Protein AF-A0A1Q3SWE4-F1 (afdb_monomer)

Secondary structure (DSSP, 8-state):
--HHHHHHSTTTHHHHHHHHHHHHHHHHHHHSSPPPHHHHHHHHHTT-TTTTTTHHHHH-HHHHHHHHHHHHHTTSEE--SSTT--EE-GGGGHHHH--------------

Foldseek 3Di:
DQPLCQCQPPQRVLVLLLQLQVCQVVCCVVVVFGAFLLVSLVSSLVVDPCSVVNVCLSPDPCSSVVSQVSCVVVQQWDADPDGRRIHGGPCVVVSVPDDDPPPDPPPPDDD

Sequence (111 aa):
MPLFTELTADETAPVWARRAVRFIHRHTRERGQPPTFREVFAELAAHDPDAAERQEAWSSASVRYLTMVHWRRRGWIRFRREPRTLRSGPAAGELFTLGPTRYTPTRKSRA

Nearest PDB structures (foldseek):
  3euh-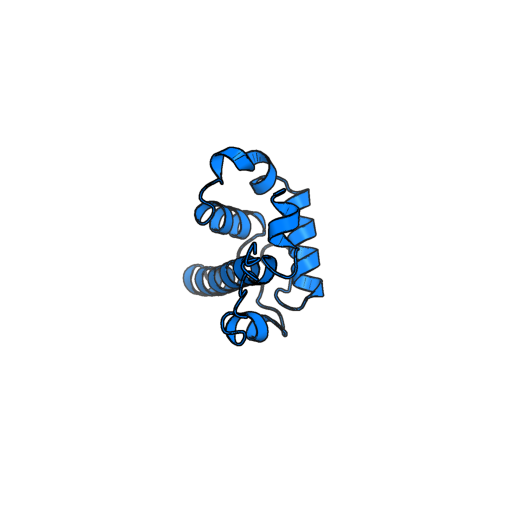assembly1_D  TM=5.968E-01  e=1.842E-01  Escherichia coli
  6c9t-assembly1_B  TM=3.327E-01  e=6.412E+00  Rhodopseudomonas palustris CGA009

Structure (mmCIF, N/CA/C/O backbone):
data_AF-A0A1Q3SWE4-F1
#
_entry.id   AF-A0A1Q3SWE4-F1
#
loop_
_atom_site.group_PDB
_atom_site.id
_atom_site.type_symbol
_atom_site.label_atom_id
_atom_site.label_alt_id
_atom_site.label_comp_id
_atom_site.label_asym_id
_atom_site.label_entity_id
_atom_site.label_seq_id
_atom_site.pdbx_PDB_ins_code
_atom_site.Cartn_x
_atom_site.Cartn_y
_atom_site.Cartn_z
_atom_site.occupancy
_atom_site.B_iso_or_equiv
_atom_site.auth_seq_id
_atom_site.auth_comp_id
_atom_site.auth_asym_id
_atom_site.auth_atom_id
_atom_site.pdbx_PDB_model_num
ATOM 1 N N . MET A 1 1 ? 7.796 -2.939 -17.182 1.00 77.00 1 MET A N 1
ATOM 2 C CA . MET A 1 1 ? 6.460 -3.571 -17.051 1.00 77.00 1 MET A CA 1
ATOM 3 C C . MET A 1 1 ? 5.508 -2.534 -16.453 1.00 77.00 1 MET A C 1
ATOM 5 O O . MET A 1 1 ? 5.995 -1.666 -15.734 1.00 77.00 1 MET A O 1
ATOM 9 N N . PRO A 1 2 ? 4.196 -2.523 -16.766 1.00 91.88 2 PRO A N 1
ATOM 10 C CA . PRO A 1 2 ? 3.278 -1.565 -16.147 1.00 91.88 2 PRO A CA 1
ATOM 11 C C . PRO A 1 2 ? 3.257 -1.727 -14.623 1.00 91.88 2 PRO A C 1
ATOM 13 O O . PRO A 1 2 ? 3.157 -2.852 -14.137 1.00 91.88 2 PRO A O 1
ATOM 16 N N . LEU A 1 3 ? 3.301 -0.619 -13.873 1.00 93.44 3 LEU A N 1
ATOM 17 C CA . LEU A 1 3 ? 3.369 -0.644 -12.403 1.00 93.44 3 LEU A CA 1
ATOM 18 C C . LEU A 1 3 ? 2.258 -1.501 -11.780 1.00 93.44 3 LEU A C 1
ATOM 20 O O . LEU A 1 3 ? 2.512 -2.297 -10.882 1.00 93.44 3 LEU A O 1
ATOM 24 N N . PHE A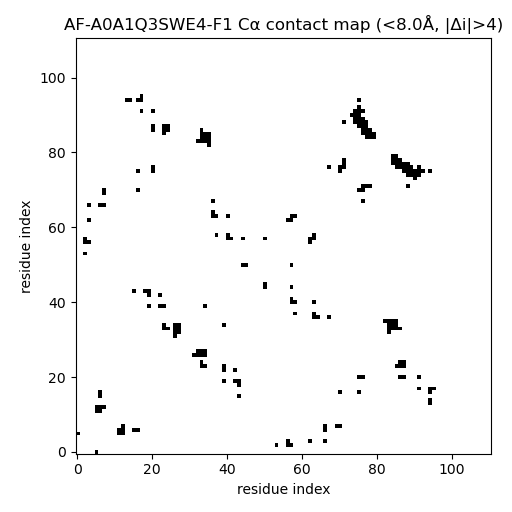 1 4 ? 1.025 -1.369 -12.275 1.00 95.12 4 PHE A N 1
ATOM 25 C CA . PHE A 1 4 ? -0.101 -2.154 -11.772 1.00 95.12 4 PHE A CA 1
ATOM 26 C C . PHE A 1 4 ? 0.147 -3.666 -11.880 1.00 95.12 4 PHE A C 1
ATOM 28 O O . PHE A 1 4 ? -0.162 -4.403 -10.945 1.00 95.12 4 PHE A O 1
ATOM 35 N N . THR A 1 5 ? 0.754 -4.120 -12.978 1.00 94.62 5 THR A N 1
ATOM 36 C CA . THR A 1 5 ? 1.141 -5.522 -13.156 1.00 94.62 5 THR A CA 1
ATOM 37 C C . THR A 1 5 ? 2.186 -5.923 -12.121 1.00 94.62 5 THR A C 1
ATOM 39 O O . THR A 1 5 ? 2.022 -6.949 -11.477 1.00 94.62 5 THR A O 1
ATOM 42 N N . GLU A 1 6 ? 3.202 -5.098 -11.858 1.00 94.38 6 GLU A N 1
ATOM 43 C CA . GLU A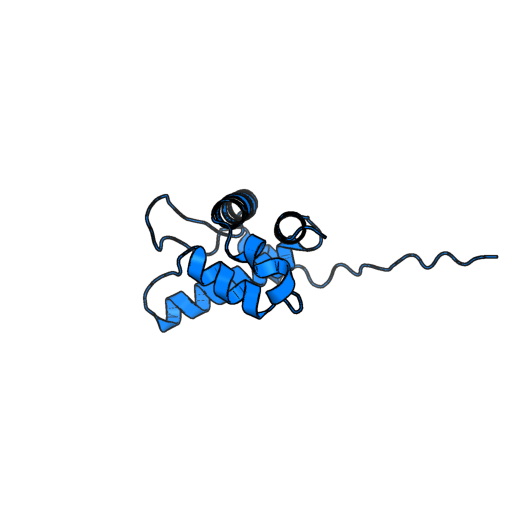 1 6 ? 4.219 -5.428 -10.843 1.00 94.38 6 GLU A CA 1
ATOM 44 C C . GLU A 1 6 ? 3.630 -5.539 -9.432 1.00 94.38 6 GLU A C 1
ATOM 46 O O . GLU A 1 6 ? 4.046 -6.372 -8.625 1.00 94.38 6 GLU A O 1
ATOM 51 N N . LEU A 1 7 ? 2.637 -4.708 -9.132 1.00 96.19 7 LEU A N 1
ATOM 52 C CA . LEU A 1 7 ? 1.970 -4.689 -7.836 1.00 96.19 7 LEU A CA 1
ATOM 53 C C . LEU A 1 7 ? 0.970 -5.839 -7.645 1.00 96.19 7 LEU A C 1
ATOM 55 O O . LEU A 1 7 ? 0.536 -6.071 -6.514 1.00 96.19 7 LEU A O 1
ATOM 59 N N . THR A 1 8 ? 0.588 -6.550 -8.711 1.00 95.50 8 THR A N 1
ATOM 60 C CA . THR A 1 8 ? -0.481 -7.568 -8.678 1.00 95.50 8 THR A CA 1
ATOM 61 C C . THR A 1 8 ? -0.102 -8.933 -9.262 1.00 95.50 8 THR A C 1
ATOM 63 O O . THR A 1 8 ? -0.838 -9.894 -9.048 1.00 95.50 8 THR A O 1
ATOM 66 N N . ALA A 1 9 ? 1.035 -9.053 -9.949 1.00 93.06 9 ALA A N 1
ATOM 67 C CA . ALA A 1 9 ? 1.556 -10.323 -10.448 1.00 93.06 9 ALA A CA 1
ATOM 68 C C . ALA A 1 9 ? 2.087 -11.201 -9.307 1.00 93.06 9 ALA A C 1
ATOM 70 O O . ALA A 1 9 ? 2.657 -10.696 -8.339 1.00 93.06 9 ALA A O 1
ATOM 71 N N . ASP A 1 10 ? 1.932 -12.518 -9.428 1.00 90.00 10 ASP A N 1
ATOM 72 C CA . ASP A 1 10 ? 2.308 -13.471 -8.379 1.00 90.00 10 ASP A CA 1
ATOM 73 C C . ASP A 1 10 ? 3.792 -13.421 -8.023 1.00 90.00 10 ASP A C 1
ATOM 75 O O . ASP A 1 10 ? 4.143 -13.558 -6.850 1.00 90.00 10 ASP A O 1
ATOM 79 N N . GLU A 1 11 ? 4.660 -13.172 -9.004 1.00 90.31 11 GLU A N 1
ATOM 80 C CA . GLU A 1 11 ? 6.101 -13.151 -8.779 1.00 90.31 11 GLU A CA 1
ATOM 81 C C . GLU A 1 11 ? 6.563 -11.896 -8.022 1.00 90.31 11 GLU A C 1
ATOM 83 O O . GLU A 1 11 ? 7.482 -11.963 -7.204 1.00 90.31 11 GLU A O 1
ATOM 88 N N . THR A 1 12 ? 5.938 -10.741 -8.270 1.00 92.69 12 THR A N 1
ATOM 89 C CA . THR A 1 12 ? 6.435 -9.435 -7.797 1.00 92.69 12 THR A CA 1
ATOM 90 C C . THR A 1 12 ? 5.564 -8.799 -6.716 1.00 92.69 12 THR A C 1
ATOM 92 O O . THR A 1 12 ? 6.085 -8.110 -5.832 1.00 92.69 12 THR A O 1
ATOM 95 N N . ALA A 1 13 ? 4.254 -9.056 -6.715 1.00 94.50 13 ALA A N 1
ATOM 96 C CA . ALA A 1 13 ? 3.324 -8.503 -5.734 1.00 94.50 13 ALA A CA 1
ATOM 97 C C . ALA A 1 13 ? 3.691 -8.846 -4.280 1.00 94.50 13 ALA A C 1
ATOM 99 O O . ALA A 1 13 ? 3.594 -7.945 -3.440 1.00 94.50 13 ALA A O 1
ATOM 100 N N . PRO A 1 14 ? 4.171 -10.065 -3.936 1.00 96.25 14 PRO A N 1
ATOM 101 C CA . PRO A 1 14 ? 4.561 -10.378 -2.563 1.00 96.25 14 PRO A CA 1
ATOM 102 C C . PRO A 1 14 ? 5.665 -9.463 -2.018 1.00 96.25 14 PRO A C 1
ATOM 104 O O . PRO A 1 14 ? 5.637 -9.098 -0.842 1.00 96.25 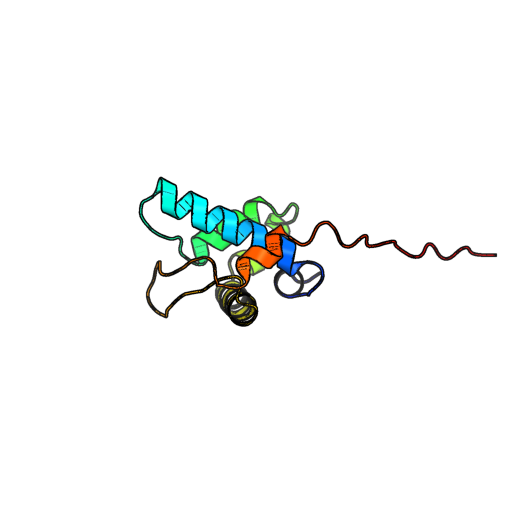14 PRO A O 1
ATOM 107 N N . VAL A 1 15 ? 6.617 -9.038 -2.858 1.00 96.00 15 VAL A N 1
ATOM 108 C CA . VAL A 1 15 ? 7.707 -8.133 -2.450 1.00 96.00 15 VAL A CA 1
ATOM 109 C C . VAL A 1 15 ? 7.148 -6.765 -2.054 1.00 96.00 15 VAL A C 1
ATOM 111 O O . VAL A 1 15 ? 7.480 -6.236 -0.988 1.00 96.00 15 VAL A O 1
ATOM 114 N N . TRP A 1 16 ? 6.256 -6.213 -2.875 1.00 97.88 16 TRP A N 1
ATOM 115 C CA . TRP A 1 16 ? 5.614 -4.925 -2.621 1.00 97.88 16 TRP A CA 1
ATOM 116 C C . TRP A 1 16 ? 4.638 -4.977 -1.443 1.00 97.88 16 TRP A C 1
ATOM 118 O O . TRP A 1 16 ? 4.688 -4.117 -0.561 1.00 97.88 16 TRP A O 1
ATOM 128 N N . ALA A 1 17 ? 3.818 -6.024 -1.360 1.00 97.62 17 ALA A N 1
ATOM 129 C CA . ALA A 1 17 ? 2.894 -6.232 -0.253 1.00 97.62 17 ALA A CA 1
ATOM 130 C C . ALA A 1 17 ? 3.639 -6.386 1.083 1.00 97.62 17 ALA A C 1
ATOM 132 O O . ALA A 1 17 ? 3.231 -5.808 2.091 1.00 97.62 17 ALA A O 1
ATOM 133 N N . ARG A 1 18 ? 4.782 -7.087 1.096 1.00 97.69 18 ARG A N 1
ATOM 134 C CA . ARG A 1 18 ? 5.648 -7.205 2.280 1.00 97.69 18 ARG A CA 1
ATOM 135 C C . ARG A 1 18 ? 6.140 -5.837 2.752 1.00 97.69 18 ARG A C 1
ATOM 137 O O . ARG A 1 18 ? 6.085 -5.553 3.951 1.00 97.69 18 ARG A O 1
ATOM 144 N N . ARG A 1 19 ? 6.601 -4.979 1.833 1.00 97.94 19 ARG A N 1
ATOM 145 C CA . ARG A 1 19 ? 7.009 -3.597 2.153 1.00 97.94 19 ARG A CA 1
ATOM 146 C C . ARG A 1 19 ? 5.839 -2.794 2.720 1.00 97.94 19 ARG A C 1
ATOM 148 O O . ARG A 1 19 ? 5.989 -2.168 3.766 1.00 97.94 19 ARG A O 1
ATOM 155 N N . ALA A 1 20 ? 4.663 -2.889 2.100 1.00 98.31 20 ALA A N 1
ATOM 156 C CA . ALA A 1 20 ? 3.460 -2.209 2.568 1.00 98.31 20 ALA A CA 1
ATOM 157 C C . ALA A 1 20 ? 3.057 -2.648 3.985 1.00 98.31 20 ALA A C 1
ATOM 159 O O . ALA A 1 20 ? 2.766 -1.803 4.828 1.00 98.31 20 ALA A O 1
ATOM 160 N N . VAL A 1 21 ? 3.092 -3.950 4.289 1.00 98.25 21 VAL A N 1
ATOM 161 C CA . VAL A 1 21 ? 2.781 -4.471 5.632 1.00 98.25 21 VAL A CA 1
ATOM 162 C C . VAL A 1 21 ? 3.770 -3.950 6.675 1.00 98.25 21 VAL A C 1
ATOM 164 O O . VAL A 1 21 ? 3.338 -3.463 7.722 1.00 98.25 21 VAL A O 1
ATOM 167 N N . ARG A 1 22 ? 5.079 -3.974 6.380 1.00 98.19 22 ARG A N 1
ATOM 168 C CA . ARG A 1 22 ? 6.103 -3.397 7.271 1.00 98.19 22 ARG A CA 1
ATOM 169 C C . ARG A 1 22 ? 5.842 -1.918 7.535 1.00 98.19 22 ARG A C 1
ATOM 171 O O . ARG A 1 22 ? 5.896 -1.483 8.684 1.00 98.19 22 ARG A O 1
ATOM 178 N N . PHE A 1 23 ? 5.515 -1.162 6.489 1.00 98.44 23 PHE A N 1
ATOM 179 C CA . PHE A 1 23 ? 5.187 0.251 6.620 1.00 98.44 23 PHE A CA 1
ATOM 180 C C . PHE A 1 23 ? 3.933 0.481 7.467 1.00 98.44 23 PHE A C 1
ATOM 182 O O . PHE A 1 23 ? 3.960 1.323 8.356 1.00 98.44 23 PHE A O 1
ATOM 189 N N . ILE A 1 24 ? 2.859 -0.289 7.263 1.00 98.31 24 ILE A N 1
ATOM 190 C CA . ILE A 1 24 ? 1.631 -0.184 8.066 1.00 98.31 24 ILE A CA 1
ATOM 191 C C . ILE A 1 24 ? 1.935 -0.387 9.554 1.00 98.31 24 ILE A C 1
ATOM 193 O O . ILE A 1 24 ? 1.457 0.392 10.381 1.00 98.31 24 ILE A O 1
ATOM 197 N N . HIS A 1 25 ? 2.732 -1.401 9.905 1.00 97.94 25 HIS A N 1
ATOM 198 C CA . HIS A 1 25 ? 3.125 -1.655 11.295 1.00 97.94 25 HIS A CA 1
ATOM 199 C C . HIS A 1 25 ? 3.963 -0.515 11.869 1.00 97.94 25 HIS A C 1
ATOM 201 O O . HIS A 1 25 ? 3.619 0.008 12.929 1.00 97.94 25 HIS A O 1
ATOM 207 N N . ARG A 1 26 ? 5.012 -0.095 11.150 1.00 98.25 26 ARG A N 1
ATOM 208 C CA . ARG A 1 26 ? 5.885 1.016 11.550 1.00 98.25 26 ARG A CA 1
ATOM 209 C C . ARG A 1 26 ? 5.087 2.304 11.759 1.00 98.25 26 ARG A C 1
ATOM 211 O O . ARG A 1 26 ? 5.101 2.864 12.848 1.00 98.25 26 ARG A O 1
ATOM 218 N N . HIS A 1 27 ? 4.314 2.709 10.755 1.00 98.38 27 HIS A N 1
ATOM 219 C CA . HIS A 1 27 ? 3.523 3.936 10.775 1.00 98.38 27 HIS A CA 1
ATOM 220 C C . HIS A 1 27 ? 2.497 3.936 11.915 1.00 98.38 27 HIS A C 1
ATOM 222 O O . HIS A 1 27 ? 2.368 4.931 12.621 1.00 98.38 27 HIS A O 1
ATOM 228 N N . THR A 1 28 ? 1.812 2.809 12.150 1.00 97.56 28 THR A N 1
ATOM 229 C CA . THR A 1 28 ? 0.838 2.697 13.251 1.00 97.56 28 THR A CA 1
ATOM 230 C C . THR A 1 28 ? 1.511 2.802 14.616 1.00 97.56 28 THR A C 1
ATOM 232 O O . THR A 1 28 ? 0.983 3.471 15.501 1.00 97.56 28 THR A O 1
ATOM 235 N N . ARG A 1 29 ? 2.684 2.178 14.786 1.00 97.75 29 ARG A N 1
ATOM 236 C CA . ARG A 1 29 ? 3.464 2.252 16.027 1.00 97.75 29 ARG A CA 1
ATOM 237 C C . ARG A 1 29 ? 3.968 3.670 16.306 1.00 97.75 29 ARG A C 1
ATOM 239 O O . ARG A 1 29 ? 3.923 4.105 17.447 1.00 97.75 29 ARG A O 1
ATOM 246 N N . GLU A 1 30 ? 4.443 4.373 15.282 1.00 97.81 30 GLU A N 1
ATOM 247 C CA . GLU A 1 30 ? 5.047 5.706 15.421 1.00 97.81 30 GLU A CA 1
ATOM 248 C C . GLU A 1 30 ? 4.014 6.830 15.541 1.00 97.81 30 GLU A C 1
ATOM 250 O O . GLU A 1 30 ? 4.237 7.804 16.253 1.00 97.81 30 GLU A O 1
ATOM 255 N N . ARG A 1 31 ? 2.887 6.728 14.827 1.00 96.62 31 ARG A N 1
ATOM 256 C CA . ARG A 1 31 ? 1.889 7.806 14.727 1.00 96.62 31 ARG A CA 1
ATOM 257 C C . ARG A 1 31 ? 0.636 7.557 15.563 1.00 96.62 31 ARG A C 1
ATOM 259 O O . ARG A 1 31 ? -0.262 8.391 15.549 1.00 96.62 31 ARG A O 1
ATOM 266 N N . GLY A 1 32 ? 0.523 6.395 16.209 1.00 96.50 32 GLY A N 1
ATOM 267 C CA . GLY A 1 32 ? -0.685 5.974 16.930 1.00 96.50 32 GLY A CA 1
ATOM 268 C C . GLY A 1 32 ? -1.896 5.726 16.025 1.00 96.50 32 GLY A C 1
ATOM 269 O O . GLY A 1 32 ? -2.974 5.391 16.509 1.00 96.50 32 GLY A O 1
ATOM 270 N N . GLN A 1 33 ? -1.733 5.867 14.706 1.00 96.75 33 GLN A N 1
ATOM 271 C CA . GLN A 1 33 ? -2.797 5.691 13.736 1.00 96.75 33 GLN A CA 1
ATOM 272 C C . GLN A 1 33 ? -2.291 5.037 12.447 1.00 96.75 33 GLN A C 1
ATOM 274 O O . GLN A 1 33 ? -1.124 5.174 12.091 1.00 96.75 33 GLN A O 1
ATOM 279 N N . PRO A 1 34 ? -3.167 4.362 11.702 1.00 97.88 34 PRO A N 1
ATOM 280 C CA . PRO A 1 34 ? -2.799 3.656 10.483 1.00 97.88 34 PRO A CA 1
ATOM 281 C C . PRO A 1 34 ? -2.628 4.596 9.289 1.00 97.88 34 PRO A C 1
ATOM 283 O O . PRO A 1 34 ? -3.265 5.659 9.239 1.00 97.88 34 PRO A O 1
ATOM 286 N N . PRO A 1 35 ? -1.831 4.191 8.285 1.00 98.12 35 PRO A N 1
ATOM 287 C CA . PRO A 1 35 ? -1.660 4.992 7.089 1.00 98.12 35 PRO A CA 1
ATOM 288 C C . PRO A 1 35 ? -2.910 4.961 6.197 1.00 98.12 35 PRO A C 1
ATOM 290 O O . PRO A 1 35 ? -3.783 4.093 6.289 1.00 98.12 35 PRO A O 1
ATOM 293 N N . THR A 1 36 ? -2.971 5.925 5.292 1.00 97.81 36 THR A N 1
ATOM 294 C CA . THR A 1 36 ? -3.864 5.994 4.136 1.00 97.81 36 THR A CA 1
ATOM 295 C C . THR A 1 36 ? -3.244 5.278 2.936 1.00 97.81 36 THR A C 1
ATOM 297 O O . THR A 1 36 ? -2.052 4.974 2.915 1.00 97.81 36 THR A O 1
ATOM 300 N N . PHE A 1 37 ? -4.031 5.048 1.880 1.00 97.31 37 PHE A N 1
ATOM 301 C CA . PHE A 1 37 ? -3.505 4.437 0.652 1.00 97.31 37 PHE A CA 1
ATOM 302 C C . PHE A 1 37 ? -2.439 5.324 0.008 1.00 97.31 37 PHE A C 1
ATOM 304 O O . PHE A 1 37 ? -1.448 4.824 -0.508 1.00 97.31 37 PHE A O 1
ATOM 311 N N . ARG A 1 38 ? -2.622 6.648 0.062 1.00 97.25 38 ARG A N 1
ATOM 312 C CA . ARG A 1 38 ? -1.651 7.605 -0.474 1.00 97.25 38 ARG A CA 1
ATOM 313 C C . ARG A 1 38 ? -0.315 7.515 0.262 1.00 97.25 38 ARG A C 1
ATOM 315 O O . ARG A 1 38 ? 0.712 7.470 -0.395 1.00 97.25 38 ARG A O 1
ATOM 322 N N . GLU A 1 39 ? -0.337 7.450 1.593 1.00 98.19 39 GLU A N 1
ATOM 323 C CA . GLU A 1 39 ? 0.880 7.319 2.408 1.00 98.19 39 GLU A CA 1
ATOM 324 C C . GLU A 1 39 ? 1.599 5.990 2.133 1.00 98.19 39 GLU A C 1
ATOM 326 O O . GLU A 1 39 ? 2.813 5.990 1.969 1.00 98.19 39 GLU A O 1
ATOM 331 N N . VAL A 1 40 ? 0.863 4.874 2.002 1.00 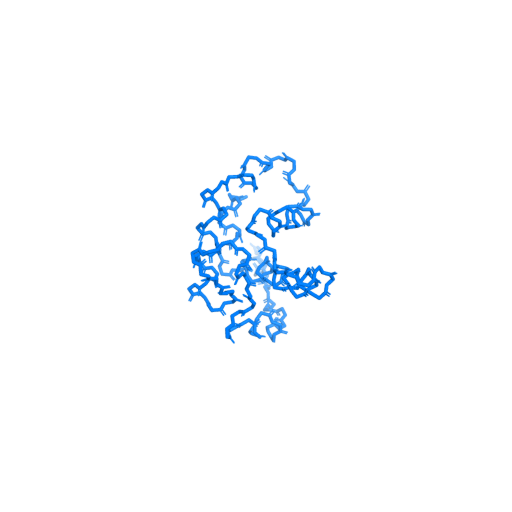98.25 40 VAL A N 1
A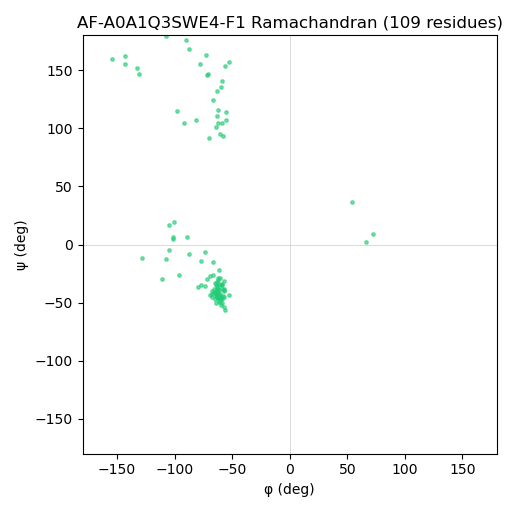TOM 332 C CA . VAL A 1 40 ? 1.463 3.582 1.617 1.00 98.25 40 VAL A CA 1
ATOM 333 C C . VAL A 1 40 ? 2.158 3.692 0.265 1.00 98.25 40 VAL A C 1
ATOM 335 O O . VAL A 1 40 ? 3.307 3.301 0.139 1.00 98.25 40 VAL A O 1
ATOM 338 N N . PHE A 1 41 ? 1.489 4.232 -0.749 1.00 98.06 41 PHE A N 1
ATOM 339 C CA . PHE A 1 41 ? 2.062 4.283 -2.095 1.00 98.06 41 PHE A CA 1
ATOM 340 C C . PHE A 1 41 ? 3.192 5.297 -2.237 1.00 98.06 41 PHE A C 1
ATOM 342 O O . PHE A 1 41 ? 4.102 5.053 -3.017 1.00 98.06 41 PHE A O 1
ATOM 349 N N . ALA A 1 42 ? 3.172 6.385 -1.466 1.00 98.12 42 ALA A N 1
ATOM 350 C CA . ALA A 1 42 ? 4.308 7.294 -1.380 1.00 98.12 42 ALA A CA 1
ATOM 351 C C . ALA A 1 42 ? 5.541 6.588 -0.793 1.00 98.12 42 ALA A C 1
ATOM 353 O O . ALA A 1 42 ? 6.633 6.728 -1.333 1.00 98.12 42 ALA A O 1
ATOM 354 N N . GLU A 1 43 ? 5.361 5.780 0.260 1.00 98.12 43 GLU A N 1
ATOM 355 C CA . GLU A 1 43 ? 6.444 4.945 0.788 1.00 98.12 43 GLU A CA 1
ATOM 356 C C . GLU A 1 43 ? 6.930 3.950 -0.269 1.00 98.12 43 GLU A C 1
ATOM 358 O O . GLU A 1 43 ? 8.127 3.855 -0.495 1.00 98.12 43 GLU A O 1
ATOM 363 N N . LEU A 1 44 ? 6.033 3.209 -0.931 1.00 98.19 44 LEU A N 1
ATOM 364 C CA . LEU A 1 44 ? 6.438 2.203 -1.919 1.00 98.19 44 LEU A CA 1
ATOM 365 C C . LEU A 1 44 ? 7.183 2.815 -3.110 1.00 98.19 44 LEU A C 1
ATOM 367 O O . LEU A 1 44 ? 8.197 2.256 -3.516 1.00 98.19 44 LEU A O 1
ATOM 371 N N . ALA A 1 45 ? 6.729 3.965 -3.613 1.00 97.75 45 ALA A N 1
ATOM 372 C CA . ALA A 1 45 ? 7.404 4.695 -4.682 1.00 97.75 45 ALA A CA 1
ATOM 373 C C . ALA A 1 45 ? 8.839 5.084 -4.292 1.00 97.75 45 ALA A C 1
ATOM 375 O O . ALA A 1 45 ? 9.732 5.027 -5.124 1.00 97.75 45 ALA A O 1
ATOM 376 N N . ALA A 1 46 ? 9.105 5.393 -3.019 1.00 97.50 46 ALA A N 1
ATOM 377 C CA . ALA A 1 46 ? 10.464 5.686 -2.556 1.00 97.50 46 ALA A CA 1
ATOM 378 C C . ALA A 1 46 ? 11.421 4.473 -2.617 1.00 97.50 46 ALA A C 1
ATOM 380 O O . ALA A 1 46 ? 12.633 4.649 -2.531 1.00 97.50 46 ALA A O 1
ATOM 381 N N . HIS A 1 47 ? 10.896 3.248 -2.768 1.00 95.88 47 HIS A N 1
ATOM 382 C CA . HIS A 1 47 ? 11.679 2.017 -2.965 1.00 95.88 47 HIS A CA 1
ATOM 383 C C . HIS A 1 47 ? 11.719 1.557 -4.428 1.00 95.88 47 HIS A C 1
ATOM 385 O O . HIS A 1 47 ? 12.220 0.466 -4.706 1.00 95.88 47 HIS A O 1
ATOM 391 N N . ASP A 1 48 ? 11.155 2.342 -5.343 1.00 95.56 48 ASP A N 1
ATOM 392 C CA . ASP A 1 48 ? 11.183 2.092 -6.778 1.00 95.56 48 ASP A CA 1
ATOM 393 C C . ASP A 1 48 ? 12.300 2.923 -7.444 1.00 95.56 48 ASP A C 1
ATOM 395 O O . ASP A 1 48 ? 12.207 4.151 -7.454 1.00 95.56 48 ASP A O 1
ATOM 399 N N . PRO A 1 49 ? 13.346 2.292 -8.016 1.00 93.81 49 PRO A N 1
ATOM 400 C CA . PRO A 1 49 ? 14.395 3.002 -8.754 1.00 93.81 49 PRO A CA 1
ATOM 401 C C . PRO A 1 49 ? 13.859 3.841 -9.921 1.00 93.81 49 PRO A C 1
ATOM 403 O O . PRO A 1 49 ? 14.395 4.910 -10.202 1.00 93.81 49 PRO A O 1
ATOM 406 N N . ASP A 1 50 ? 12.765 3.393 -10.541 1.00 93.88 50 ASP A N 1
ATOM 407 C CA . ASP A 1 50 ? 12.167 4.006 -11.728 1.00 93.88 50 ASP A CA 1
ATOM 408 C C . ASP A 1 50 ? 10.949 4.877 -11.360 1.00 93.88 50 ASP A C 1
ATOM 410 O O . ASP A 1 50 ? 10.090 5.178 -12.195 1.00 93.88 50 ASP A O 1
ATOM 414 N N . ALA A 1 51 ? 10.829 5.285 -10.089 1.00 92.44 51 ALA A N 1
ATOM 415 C CA . ALA A 1 51 ? 9.655 5.997 -9.583 1.00 92.44 51 ALA A CA 1
ATOM 416 C C . ALA A 1 51 ? 9.356 7.286 -10.354 1.00 92.44 51 ALA A C 1
ATOM 418 O O . ALA A 1 51 ? 8.188 7.593 -10.592 1.00 92.44 51 ALA A O 1
ATOM 419 N N . ALA A 1 52 ? 10.398 8.024 -10.753 1.00 94.31 52 ALA A N 1
ATOM 420 C CA . ALA A 1 52 ? 10.262 9.278 -11.490 1.00 94.31 52 ALA A CA 1
ATOM 421 C C . ALA A 1 52 ? 9.605 9.062 -12.863 1.00 94.31 52 ALA A C 1
ATOM 423 O O . ALA A 1 52 ? 8.688 9.793 -13.232 1.00 94.31 52 ALA A O 1
ATOM 424 N N . GLU A 1 53 ? 10.010 8.011 -13.578 1.00 94.62 53 GLU A N 1
ATOM 425 C CA . GLU A 1 53 ? 9.436 7.636 -14.875 1.00 94.62 53 GLU A CA 1
ATOM 426 C C . GLU A 1 53 ? 8.003 7.106 -14.731 1.00 94.62 53 GLU A C 1
ATOM 428 O O . GLU A 1 53 ? 7.178 7.237 -15.634 1.00 94.62 53 GLU A O 1
ATOM 433 N N . ARG A 1 54 ? 7.676 6.541 -13.563 1.00 93.81 54 ARG A N 1
ATOM 434 C CA . ARG A 1 54 ? 6.371 5.938 -13.252 1.00 93.81 54 ARG A CA 1
ATOM 435 C C . ARG A 1 54 ? 5.500 6.800 -12.338 1.00 93.81 54 ARG A C 1
ATOM 437 O O . ARG A 1 54 ? 4.520 6.303 -11.773 1.00 93.81 54 ARG A O 1
ATOM 444 N N . GLN A 1 55 ? 5.818 8.086 -12.197 1.00 94.56 55 GLN A N 1
ATOM 445 C CA . GLN A 1 55 ? 5.202 8.979 -11.211 1.00 94.56 55 GLN A CA 1
ATOM 446 C C . GLN A 1 55 ? 3.678 9.084 -11.373 1.00 94.56 55 GLN A C 1
ATOM 448 O O . GLN A 1 55 ? 2.935 9.106 -10.385 1.00 94.56 55 GLN A O 1
ATOM 453 N N . GLU A 1 56 ? 3.183 9.110 -12.612 1.00 95.38 56 GLU A N 1
ATOM 454 C CA . GLU A 1 56 ? 1.744 9.119 -12.895 1.00 95.38 56 GLU A CA 1
ATOM 455 C C . GLU A 1 56 ? 1.063 7.851 -12.357 1.00 95.38 56 GLU A C 1
ATOM 457 O O . GLU A 1 56 ? 0.049 7.918 -11.658 1.00 95.38 56 GLU A O 1
ATOM 462 N N . ALA A 1 57 ? 1.662 6.683 -12.590 1.00 94.75 57 ALA A N 1
ATOM 463 C CA . ALA A 1 57 ? 1.113 5.415 -12.129 1.00 94.75 57 ALA A CA 1
ATOM 464 C C . ALA A 1 57 ? 1.140 5.304 -10.592 1.00 94.75 57 ALA A C 1
ATOM 466 O O . ALA A 1 57 ? 0.153 4.866 -9.997 1.00 94.75 57 ALA A O 1
ATOM 467 N N . TRP A 1 58 ? 2.212 5.763 -9.936 1.00 97.19 58 TRP A N 1
ATOM 468 C CA . TRP A 1 58 ? 2.304 5.819 -8.468 1.00 97.19 58 TRP A CA 1
ATOM 469 C C . TRP A 1 58 ? 1.282 6.782 -7.840 1.00 97.19 58 TRP A C 1
ATOM 471 O O . TRP A 1 58 ? 0.724 6.522 -6.764 1.00 97.19 58 TRP A O 1
ATOM 481 N N . SER A 1 59 ? 0.988 7.891 -8.522 1.00 96.00 59 SER A N 1
ATOM 482 C CA . SER A 1 59 ? 0.034 8.906 -8.063 1.00 96.00 59 SER A CA 1
ATOM 483 C C . SER A 1 59 ? -1.424 8.635 -8.473 1.00 96.00 59 SER A C 1
ATOM 485 O O . SER A 1 59 ? -2.335 9.247 -7.898 1.00 96.00 59 SER A O 1
ATOM 487 N N . SER A 1 60 ? -1.684 7.640 -9.324 1.00 97.69 60 SER A N 1
ATOM 488 C CA . SER A 1 60 ? -3.029 7.252 -9.765 1.00 97.69 60 SER A CA 1
ATOM 489 C C . SER A 1 60 ? -3.894 6.664 -8.642 1.00 97.69 60 SER A C 1
ATOM 491 O O . SER A 1 60 ? -3.556 5.668 -7.999 1.00 97.69 60 SER A O 1
ATOM 493 N N . ALA A 1 61 ? -5.072 7.257 -8.419 1.00 96.12 61 ALA A N 1
ATOM 494 C CA . ALA A 1 61 ? -6.035 6.771 -7.428 1.00 96.12 61 ALA A CA 1
ATOM 495 C C . ALA A 1 61 ? -6.559 5.363 -7.758 1.00 96.12 61 ALA A C 1
ATOM 497 O O . ALA A 1 61 ? -6.708 4.540 -6.851 1.00 96.12 61 ALA A O 1
ATOM 498 N N . SER A 1 62 ? -6.780 5.075 -9.043 1.00 96.69 62 SER A N 1
ATOM 499 C CA . SER A 1 62 ? -7.261 3.777 -9.519 1.00 96.69 62 SER A CA 1
ATOM 500 C C . SER A 1 62 ? -6.223 2.680 -9.303 1.00 96.69 62 SER A C 1
ATOM 502 O O . SER A 1 62 ? -6.563 1.631 -8.759 1.00 96.69 62 SER A O 1
ATOM 504 N N . VAL A 1 63 ? -4.949 2.937 -9.634 1.00 96.88 63 VAL A N 1
ATOM 505 C CA . VAL A 1 63 ? -3.851 1.981 -9.395 1.00 96.88 63 VAL A CA 1
ATOM 506 C C . VAL A 1 63 ? -3.744 1.658 -7.909 1.00 96.88 63 VAL A C 1
ATOM 508 O O . VAL A 1 63 ? -3.713 0.481 -7.539 1.00 96.88 63 VAL A O 1
ATOM 511 N N . ARG A 1 64 ? -3.778 2.683 -7.045 1.00 97.25 64 ARG A N 1
ATOM 51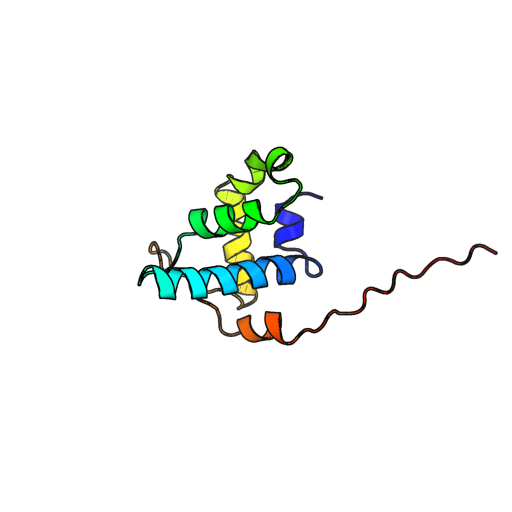2 C CA . ARG A 1 64 ? -3.781 2.485 -5.590 1.00 97.25 64 ARG A CA 1
ATOM 513 C C . ARG A 1 64 ? -4.936 1.609 -5.145 1.00 97.25 64 ARG A C 1
ATOM 515 O O . ARG A 1 64 ? -4.726 0.585 -4.503 1.00 97.25 64 ARG A O 1
ATOM 522 N N . TYR A 1 65 ? -6.158 2.010 -5.477 1.00 96.81 65 TYR A N 1
ATOM 523 C CA . TYR A 1 65 ? -7.353 1.327 -5.005 1.00 96.81 65 TYR A CA 1
ATOM 524 C C . TYR A 1 65 ? -7.400 -0.133 -5.469 1.00 96.81 65 TYR A C 1
ATOM 526 O O . TYR A 1 65 ? -7.597 -1.029 -4.648 1.00 96.81 65 TYR A O 1
ATOM 534 N N . LEU A 1 66 ? -7.162 -0.387 -6.758 1.00 97.81 66 LEU A N 1
ATOM 535 C CA . LEU A 1 66 ? -7.225 -1.730 -7.333 1.00 97.81 66 LEU A CA 1
ATOM 536 C C . LEU A 1 66 ? -6.132 -2.647 -6.778 1.00 97.81 66 LEU A C 1
ATOM 538 O O . LEU A 1 66 ? -6.415 -3.802 -6.462 1.00 97.81 66 LEU A O 1
ATOM 542 N N . THR A 1 67 ? -4.922 -2.128 -6.565 1.00 98.19 67 THR A N 1
ATOM 543 C CA . THR A 1 67 ? -3.849 -2.878 -5.897 1.00 98.19 67 THR A CA 1
ATOM 544 C C . THR A 1 67 ? -4.239 -3.239 -4.465 1.00 98.19 67 THR A C 1
ATOM 546 O O . THR A 1 67 ? -4.105 -4.390 -4.055 1.00 98.19 67 THR A O 1
ATOM 549 N N . MET A 1 68 ? -4.792 -2.290 -3.702 1.00 97.81 68 MET A N 1
ATOM 550 C CA . MET A 1 68 ? -5.232 -2.558 -2.330 1.00 97.81 68 MET A CA 1
ATOM 551 C C . MET A 1 68 ? -6.364 -3.589 -2.289 1.00 97.81 68 MET A C 1
ATOM 553 O O . MET A 1 68 ? -6.360 -4.469 -1.429 1.00 97.81 68 MET A O 1
ATOM 557 N N . VAL A 1 69 ? -7.313 -3.534 -3.231 1.00 97.69 69 VAL A N 1
ATOM 558 C CA . VAL A 1 69 ? -8.355 -4.561 -3.388 1.00 97.69 69 VAL A CA 1
ATOM 559 C C . VAL A 1 69 ? -7.738 -5.922 -3.699 1.00 97.69 69 VAL A C 1
ATOM 561 O O . VAL A 1 69 ? -8.130 -6.913 -3.083 1.00 97.69 69 VAL A O 1
ATOM 564 N N . HIS A 1 70 ? -6.766 -5.980 -4.608 1.00 98.00 70 HIS A N 1
ATOM 565 C CA . HIS A 1 70 ? -6.063 -7.212 -4.944 1.00 98.00 70 HIS A CA 1
ATOM 566 C C . HIS A 1 70 ? -5.351 -7.804 -3.711 1.00 98.00 70 HIS A C 1
ATOM 568 O O . HIS A 1 70 ? -5.625 -8.943 -3.333 1.00 98.00 70 HIS A O 1
ATOM 574 N N . TRP A 1 71 ? -4.543 -7.018 -2.993 1.00 98.19 71 TRP A N 1
ATOM 575 C CA . TRP A 1 71 ? -3.870 -7.462 -1.761 1.00 98.19 71 TRP A CA 1
ATOM 576 C C . TRP A 1 71 ? -4.838 -7.842 -0.641 1.00 98.19 71 TRP A C 1
ATOM 578 O O . TRP A 1 71 ? -4.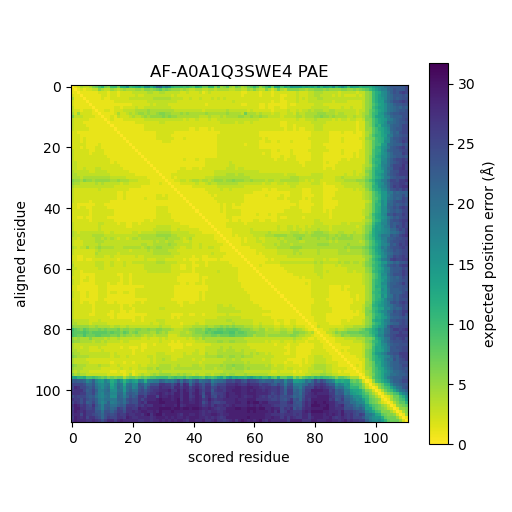548 -8.736 0.155 1.00 98.19 71 TRP A O 1
ATOM 588 N N . ARG A 1 72 ? -6.015 -7.210 -0.584 1.00 98.00 72 ARG A N 1
ATOM 589 C CA . ARG A 1 72 ? -7.083 -7.611 0.335 1.00 98.00 72 ARG A CA 1
ATOM 590 C C . ARG A 1 72 ? -7.667 -8.972 -0.018 1.00 98.00 72 ARG A C 1
ATOM 592 O O . ARG A 1 72 ? -7.889 -9.769 0.887 1.00 98.00 72 ARG A O 1
ATOM 599 N N . ARG A 1 73 ? -7.901 -9.254 -1.303 1.00 97.62 73 ARG A N 1
ATOM 600 C CA . ARG A 1 73 ? -8.378 -10.571 -1.765 1.00 97.62 73 ARG A CA 1
ATOM 601 C C . ARG A 1 73 ? -7.366 -11.679 -1.474 1.00 97.62 73 ARG A C 1
ATOM 603 O O . ARG A 1 73 ? -7.774 -12.784 -1.154 1.00 97.62 73 ARG A O 1
ATOM 610 N N . ARG A 1 74 ? -6.070 -11.356 -1.504 1.00 97.25 74 ARG A N 1
ATOM 611 C CA . ARG A 1 74 ? -4.979 -12.243 -1.065 1.00 97.25 74 ARG A CA 1
ATOM 612 C C . ARG A 1 74 ? -4.867 -12.399 0.455 1.00 97.25 74 ARG A C 1
ATOM 614 O O . ARG A 1 74 ? -4.040 -13.162 0.927 1.00 97.25 74 ARG A O 1
ATOM 621 N N . GLY A 1 75 ? -5.643 -11.652 1.241 1.00 97.88 75 GLY A N 1
ATOM 622 C CA . GLY A 1 75 ? -5.583 -11.699 2.702 1.00 97.88 75 GLY A CA 1
ATOM 623 C C . GLY A 1 75 ? -4.336 -11.050 3.313 1.00 97.88 75 GLY A C 1
ATOM 624 O O . GLY A 1 75 ? -4.137 -11.155 4.522 1.00 97.88 75 GLY A O 1
ATOM 625 N N . TRP A 1 76 ? -3.510 -10.355 2.528 1.00 98.25 76 TRP A N 1
ATOM 626 C CA . TRP A 1 76 ? -2.274 -9.722 3.002 1.00 98.25 76 TRP A CA 1
ATOM 627 C C . TRP A 1 76 ? -2.534 -8.428 3.770 1.00 98.25 76 TRP A C 1
ATOM 629 O O . TRP A 1 76 ? -1.853 -8.113 4.746 1.00 98.25 76 TRP A O 1
ATOM 639 N N . ILE A 1 77 ? -3.552 -7.677 3.354 1.00 98.00 77 ILE A N 1
ATOM 640 C CA . ILE A 1 77 ? -3.959 -6.410 3.964 1.00 98.00 77 ILE A CA 1
ATOM 641 C C . ILE A 1 77 ? -5.474 -6.412 4.163 1.00 98.00 77 ILE A C 1
ATOM 643 O O . ILE A 1 77 ? -6.222 -7.040 3.422 1.00 98.00 77 ILE A O 1
ATOM 647 N N . ARG A 1 78 ? -5.954 -5.680 5.166 1.00 97.81 78 ARG A N 1
ATOM 648 C CA . ARG A 1 78 ? -7.380 -5.417 5.371 1.00 97.81 78 ARG A CA 1
ATOM 649 C C . ARG A 1 78 ? -7.622 -3.933 5.604 1.00 97.81 78 ARG A C 1
ATOM 651 O O . ARG A 1 78 ? -6.793 -3.243 6.190 1.00 97.81 78 ARG A O 1
ATOM 658 N N . PHE A 1 79 ? -8.770 -3.462 5.141 1.00 97.19 79 PHE A N 1
ATOM 659 C CA . PHE A 1 79 ? -9.262 -2.105 5.342 1.00 97.19 79 PHE A CA 1
ATOM 660 C C . PHE A 1 79 ? -10.786 -2.102 5.250 1.00 97.19 79 PHE A C 1
ATOM 662 O O . PHE A 1 79 ? -11.390 -3.022 4.685 1.00 97.19 79 PHE A O 1
ATOM 669 N N . ARG A 1 80 ? -11.395 -1.061 5.808 1.00 94.44 80 ARG A N 1
ATOM 670 C CA . ARG A 1 80 ? -12.813 -0.743 5.639 1.00 94.44 80 ARG A CA 1
ATOM 671 C C . ARG A 1 80 ? -12.953 0.478 4.727 1.00 94.44 80 ARG A C 1
ATOM 673 O O . ARG A 1 80 ? -11.955 0.994 4.231 1.00 94.44 80 ARG A O 1
ATOM 680 N N . ARG A 1 81 ? -14.185 0.911 4.454 1.00 87.19 81 ARG A N 1
ATOM 681 C CA . ARG A 1 81 ? -14.420 2.084 3.596 1.00 87.19 81 ARG A CA 1
ATOM 682 C C . ARG A 1 81 ? -13.917 3.373 4.248 1.00 87.19 81 ARG A C 1
ATOM 684 O O . ARG A 1 81 ? -13.563 4.304 3.534 1.00 87.19 81 ARG A O 1
ATOM 691 N N . GLU A 1 82 ? -13.859 3.414 5.575 1.00 90.56 82 GLU A N 1
ATOM 692 C CA . GLU A 1 82 ? -13.428 4.584 6.325 1.00 90.56 82 GLU A CA 1
ATOM 693 C C . GLU A 1 82 ? -11.913 4.832 6.176 1.00 90.56 82 GLU A C 1
ATOM 695 O O . GLU A 1 82 ? -11.121 3.876 6.090 1.00 90.56 82 GLU A O 1
ATOM 700 N N . PRO A 1 83 ? -11.479 6.108 6.183 1.00 89.69 83 PRO A N 1
ATOM 701 C CA . PRO A 1 83 ? -10.066 6.467 6.160 1.00 89.69 83 PRO A CA 1
ATOM 702 C C . PRO A 1 83 ? -9.277 5.839 7.314 1.00 89.69 83 PRO A C 1
ATOM 704 O O . PRO A 1 83 ? -9.810 5.584 8.390 1.00 89.69 83 PRO A O 1
ATOM 707 N N . ARG A 1 84 ? -7.971 5.632 7.100 1.00 9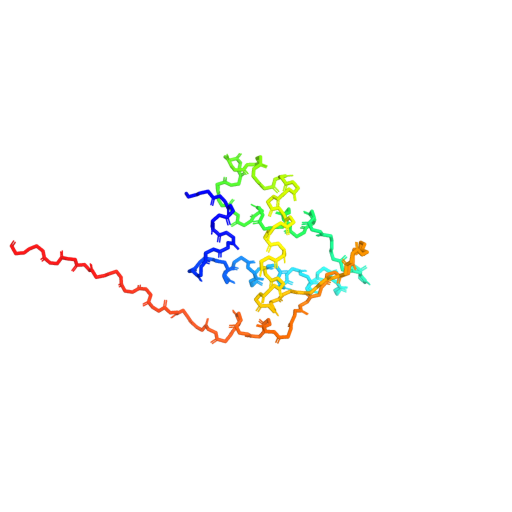5.44 84 ARG A N 1
ATOM 708 C CA . ARG A 1 84 ? -7.021 5.163 8.131 1.00 95.44 84 ARG A CA 1
ATOM 709 C C . ARG A 1 84 ? -7.444 3.859 8.827 1.00 95.44 84 ARG A C 1
ATOM 711 O O . ARG A 1 84 ? -7.175 3.636 10.001 1.00 95.44 84 ARG A O 1
ATOM 718 N N . THR A 1 85 ? -8.057 2.936 8.092 1.00 96.62 85 THR A N 1
ATOM 719 C CA . THR A 1 85 ? -8.441 1.604 8.600 1.00 96.62 85 THR A CA 1
ATOM 720 C C . THR A 1 85 ? -7.483 0.489 8.179 1.00 96.62 85 THR A C 1
ATOM 722 O O . THR A 1 85 ? -7.734 -0.682 8.462 1.00 96.62 85 THR A O 1
ATOM 725 N N . LEU A 1 86 ? -6.361 0.832 7.537 1.00 97.62 86 LEU A N 1
ATOM 726 C CA . LEU A 1 86 ? -5.407 -0.151 7.035 1.00 97.62 86 LEU A CA 1
ATOM 727 C C . LEU A 1 86 ? -4.768 -0.978 8.147 1.00 97.62 86 LEU A C 1
ATOM 729 O O . LEU A 1 86 ? -4.288 -0.434 9.135 1.00 97.62 86 LEU A O 1
ATOM 733 N N . ARG A 1 87 ? -4.743 -2.299 7.986 1.00 97.62 87 ARG A N 1
ATOM 734 C CA . ARG A 1 87 ? -4.034 -3.246 8.859 1.00 97.62 87 ARG A CA 1
ATOM 735 C C . ARG A 1 87 ? -3.450 -4.380 8.024 1.00 97.62 87 ARG A C 1
ATOM 737 O O . ARG A 1 87 ? -3.927 -4.646 6.921 1.00 97.62 87 ARG A O 1
ATOM 744 N N . SER A 1 88 ? -2.491 -5.109 8.589 1.00 97.38 88 SER A N 1
ATOM 745 C CA . SER A 1 88 ? -2.140 -6.436 8.080 1.00 97.38 88 SER A CA 1
ATOM 746 C C . SER A 1 88 ? -3.360 -7.363 8.124 1.00 97.38 88 SER A C 1
ATOM 748 O O . SER A 1 88 ? -4.185 -7.293 9.047 1.00 97.38 88 SER A O 1
ATOM 750 N N . GLY A 1 89 ? -3.496 -8.188 7.090 1.00 97.06 89 GLY A N 1
ATOM 751 C CA . GLY A 1 89 ? -4.527 -9.212 6.982 1.00 97.06 89 GLY A CA 1
ATOM 752 C C . GLY A 1 89 ? -4.084 -10.563 7.563 1.00 97.06 89 GLY A C 1
ATOM 753 O O . GLY A 1 89 ? -2.942 -10.696 8.006 1.00 97.06 89 GLY A O 1
ATOM 754 N N . PRO A 1 90 ? -4.987 -11.559 7.593 1.00 96.31 90 PRO A N 1
ATOM 755 C CA . PRO A 1 90 ? -4.725 -12.868 8.197 1.00 96.31 90 PRO A CA 1
ATOM 756 C C . PRO A 1 90 ? -3.630 -13.671 7.476 1.00 96.31 90 PRO A C 1
ATOM 758 O O . PRO A 1 90 ? -2.857 -14.354 8.135 1.00 96.31 90 PRO A O 1
ATOM 761 N N . ALA A 1 91 ? -3.507 -13.530 6.153 1.00 96.56 91 ALA A N 1
ATOM 762 C CA . ALA A 1 91 ? -2.489 -14.208 5.346 1.00 96.56 91 ALA A CA 1
ATOM 763 C C . ALA A 1 91 ? -1.182 -13.398 5.234 1.00 96.56 91 ALA A C 1
ATOM 765 O O . ALA A 1 91 ? -0.272 -13.758 4.495 1.00 96.56 91 ALA A O 1
ATOM 766 N N . ALA A 1 92 ? -1.048 -12.278 5.957 1.00 94.88 92 ALA A N 1
ATOM 767 C CA . ALA A 1 92 ? 0.154 -11.446 5.882 1.00 94.88 92 ALA A CA 1
ATOM 768 C C . ALA A 1 92 ? 1.428 -12.200 6.299 1.00 94.88 92 ALA A C 1
ATOM 770 O O . ALA A 1 92 ? 2.502 -11.870 5.809 1.00 94.88 92 ALA A O 1
ATOM 771 N N . GLY A 1 93 ? 1.319 -13.204 7.179 1.00 92.06 93 GLY A N 1
ATOM 772 C CA . GLY A 1 93 ? 2.450 -14.030 7.617 1.00 92.06 93 GLY A CA 1
ATOM 773 C C . GLY A 1 93 ? 3.115 -14.824 6.484 1.00 92.06 93 GLY A C 1
ATOM 774 O O . GLY A 1 93 ? 4.328 -15.034 6.517 1.00 92.06 93 GLY A O 1
ATOM 775 N N . GLU A 1 94 ? 2.359 -15.186 5.443 1.00 92.69 94 GLU A N 1
ATOM 776 C CA . GLU A 1 94 ? 2.858 -15.906 4.257 1.00 92.69 94 GLU A CA 1
ATOM 777 C C . GLU A 1 94 ? 3.915 -15.092 3.503 1.00 92.69 94 GLU A C 1
ATOM 779 O O . GLU A 1 94 ? 4.921 -15.620 3.025 1.00 92.69 94 GLU A O 1
ATOM 784 N N . LEU A 1 95 ? 3.753 -13.764 3.495 1.00 92.12 95 LEU A N 1
ATOM 785 C CA . LEU A 1 95 ? 4.710 -12.843 2.887 1.00 92.12 95 LEU A CA 1
ATOM 786 C C . LEU A 1 95 ? 6.089 -12.906 3.547 1.00 92.12 95 LEU A C 1
ATOM 788 O O . LEU A 1 95 ? 7.061 -12.483 2.926 1.00 92.12 95 LEU A O 1
ATOM 792 N N . PHE A 1 96 ? 6.196 -13.382 4.788 1.00 88.81 96 PHE A N 1
ATOM 793 C CA . PHE A 1 96 ? 7.447 -13.430 5.551 1.00 88.81 96 PHE A CA 1
ATOM 794 C C . PHE A 1 96 ? 8.014 -14.844 5.702 1.00 88.81 96 PHE A C 1
ATOM 796 O O . PHE A 1 96 ? 9.166 -14.982 6.102 1.00 88.81 96 PHE A O 1
ATOM 803 N N . THR A 1 97 ? 7.232 -15.873 5.376 1.00 81.25 97 THR A N 1
ATOM 804 C CA . THR A 1 97 ? 7.621 -17.290 5.481 1.00 81.25 97 THR A CA 1
ATOM 805 C C . THR A 1 97 ? 8.129 -17.860 4.161 1.00 81.25 97 THR A C 1
ATOM 807 O O . THR A 1 97 ? 8.973 -18.754 4.175 1.00 81.25 97 THR A O 1
ATOM 810 N N . LEU A 1 98 ? 7.708 -17.303 3.021 1.00 59.47 98 LEU A N 1
ATOM 811 C CA . LEU A 1 98 ? 8.322 -17.601 1.729 1.00 59.47 98 LEU A CA 1
ATOM 812 C C . LEU A 1 98 ? 9.731 -16.980 1.669 1.00 59.47 98 LEU A C 1
ATOM 814 O O . LEU A 1 98 ? 9.921 -15.821 1.279 1.00 59.47 98 LEU A O 1
ATOM 818 N N . GLY A 1 99 ? 10.730 -17.776 2.069 1.00 53.06 99 GLY A N 1
ATOM 819 C CA . GLY A 1 99 ? 12.106 -17.631 1.590 1.00 53.06 99 GLY A CA 1
ATOM 820 C C . GLY A 1 99 ? 12.122 -17.633 0.055 1.00 53.06 99 GLY A C 1
ATOM 821 O O . GLY A 1 99 ? 11.160 -18.106 -0.552 1.00 53.06 99 GLY A O 1
ATOM 822 N N . PRO A 1 100 ? 13.154 -17.066 -0.593 1.00 49.12 100 PRO A N 1
ATOM 823 C CA . PRO A 1 100 ? 13.125 -16.819 -2.028 1.00 49.12 100 PRO A CA 1
ATOM 824 C C . PRO A 1 100 ? 12.840 -18.133 -2.753 1.00 49.12 100 PRO A C 1
ATOM 826 O O . PRO A 1 100 ? 13.662 -19.052 -2.721 1.00 49.12 100 PRO A O 1
ATOM 829 N N . THR A 1 101 ? 11.682 -18.234 -3.406 1.00 48.47 101 THR A N 1
ATOM 830 C CA . THR A 1 101 ? 11.499 -19.202 -4.479 1.00 48.47 101 THR A CA 1
ATOM 831 C C . THR A 1 101 ? 12.620 -18.897 -5.452 1.00 48.47 101 THR A C 1
ATOM 833 O O . THR A 1 101 ? 12.661 -17.832 -6.065 1.00 48.47 101 THR A O 1
ATOM 836 N N . ARG A 1 102 ? 13.614 -19.786 -5.477 1.00 44.06 102 ARG A N 1
ATOM 837 C CA . ARG A 1 102 ? 14.758 -19.723 -6.374 1.00 44.06 102 ARG A CA 1
ATOM 838 C C . ARG A 1 102 ? 14.206 -19.720 -7.792 1.00 44.06 102 ARG A C 1
ATOM 840 O O . ARG A 1 102 ? 13.964 -20.778 -8.364 1.00 44.06 102 ARG A O 1
ATOM 847 N N . TYR A 1 103 ? 14.000 -18.537 -8.359 1.00 45.03 103 TYR A N 1
ATOM 848 C CA . TYR A 1 103 ? 13.921 -18.399 -9.797 1.00 45.03 103 TYR A CA 1
ATOM 849 C C . TYR A 1 103 ? 15.296 -18.799 -10.322 1.00 45.03 103 TYR A C 1
ATOM 851 O O . TYR A 1 103 ? 16.271 -18.063 -10.188 1.00 45.03 103 TYR A O 1
ATOM 859 N N . THR A 1 104 ? 15.386 -20.024 -10.825 1.00 40.97 104 THR A N 1
ATOM 860 C CA . THR A 1 104 ? 16.540 -20.475 -11.588 1.00 40.97 104 THR A CA 1
ATOM 861 C C . THR A 1 104 ? 16.182 -20.164 -13.034 1.00 40.97 104 THR A C 1
ATOM 863 O O . THR A 1 104 ? 15.327 -20.860 -13.582 1.00 40.97 104 THR A O 1
ATOM 866 N N . PRO A 1 105 ? 16.736 -19.113 -13.666 1.00 43.78 105 PRO A N 1
ATOM 867 C CA . PRO A 1 105 ? 16.561 -18.958 -15.096 1.00 43.78 105 PRO A CA 1
ATOM 868 C C . PRO A 1 105 ? 17.219 -20.170 -15.744 1.00 43.78 105 PRO A C 1
ATOM 870 O O . PRO A 1 105 ? 18.427 -20.378 -15.614 1.00 43.78 105 PRO A O 1
ATOM 873 N N . THR A 1 106 ? 16.424 -20.995 -16.416 1.00 44.53 106 THR A N 1
ATOM 874 C CA . THR A 1 106 ? 16.928 -22.078 -17.251 1.00 44.53 106 THR A CA 1
ATOM 875 C C . THR A 1 106 ? 17.778 -21.441 -18.346 1.00 44.53 106 THR A C 1
ATOM 877 O O . THR A 1 106 ? 17.267 -20.954 -19.356 1.00 44.53 106 THR A O 1
ATOM 880 N N . ARG A 1 107 ? 19.095 -21.379 -18.127 1.00 43.94 107 ARG A N 1
ATOM 881 C CA . ARG A 1 107 ? 20.064 -20.987 -19.146 1.00 43.94 107 ARG A CA 1
ATOM 882 C C . ARG A 1 107 ? 19.949 -22.032 -20.250 1.00 43.94 107 ARG A C 1
ATOM 884 O O . ARG A 1 107 ? 20.379 -23.166 -20.067 1.00 43.94 107 ARG A O 1
ATOM 891 N N . LYS A 1 108 ? 19.319 -21.674 -21.372 1.00 47.19 108 LYS A N 1
ATOM 892 C CA . LYS A 1 108 ? 19.355 -22.493 -22.585 1.00 47.19 108 LYS A CA 1
ATOM 893 C C . LYS A 1 108 ? 20.820 -22.637 -22.991 1.00 47.19 108 LYS A C 1
ATOM 895 O O . LYS A 1 108 ? 21.423 -21.686 -23.487 1.00 47.19 108 LYS A O 1
ATOM 900 N N . SER A 1 109 ? 21.388 -23.811 -22.743 1.00 46.50 109 SER A N 1
ATOM 901 C CA . SER A 1 109 ? 22.621 -24.255 -23.378 1.00 46.50 109 SER A CA 1
ATOM 902 C C . SER A 1 109 ? 22.336 -24.362 -24.870 1.00 46.50 109 SER A C 1
ATOM 904 O O . SER A 1 109 ? 21.526 -25.182 -25.299 1.00 46.50 109 SER A O 1
ATOM 906 N N . ARG A 1 110 ? 22.942 -23.467 -25.645 1.00 46.66 110 ARG A N 1
ATOM 907 C CA . ARG A 1 110 ? 22.991 -23.566 -27.098 1.00 46.66 110 ARG A CA 1
ATOM 908 C C . ARG A 1 110 ? 24.130 -24.538 -27.410 1.00 46.66 110 ARG A C 1
ATOM 910 O O . ARG A 1 110 ? 25.282 -24.204 -27.140 1.00 46.66 110 ARG A O 1
ATOM 917 N N . ALA A 1 111 ? 23.769 -25.746 -27.831 1.00 53.50 111 ALA A N 1
ATOM 918 C CA . ALA A 1 111 ? 24.644 -26.612 -28.614 1.00 53.50 111 ALA A CA 1
ATOM 919 C C . ALA A 1 111 ? 24.663 -26.113 -30.065 1.00 53.50 111 ALA A C 1
ATOM 921 O O . ALA A 1 111 ? 23.654 -25.478 -30.469 1.00 53.50 111 ALA A O 1
#

Solvent-accessible surface area (backbone atoms only — not comparable to full-atom values): 6481 Å² total; per-residue (Å²): 129,61,67,64,53,47,53,64,35,85,88,44,15,50,63,53,50,41,51,46,43,54,47,42,53,51,42,25,70,75,66,76,44,35,46,43,72,66,57,47,38,54,55,53,40,75,75,38,93,61,30,80,86,40,42,67,60,64,68,31,67,64,50,52,51,54,40,52,52,50,38,35,76,64,26,35,32,40,67,61,94,57,83,48,45,49,42,71,25,89,46,35,63,56,55,75,65,63,65,83,78,77,80,69,81,81,75,78,79,80,127

Radius of gyration: 15.44 Å; Cα contacts (8 Å, |Δi|>4): 119; chains: 1; bounding box: 39×36×46 Å

Mean predicted aligned error: 6.61 Å

pLDDT: mean 89.65, std 16.39, range [40.97, 98.44]